Protein AF-A0A521BQN6-F1 (afdb_monomer)

Solvent-accessible surface area (backbone atoms only — not comparable to full-atom values): 7180 Å² total; per-residue (Å²): 118,54,66,95,43,65,70,48,36,45,51,46,42,51,51,42,46,51,53,43,51,54,53,50,35,64,48,93,43,46,43,44,62,66,22,60,76,69,34,92,44,75,67,48,34,50,54,36,48,52,50,53,52,51,53,54,49,56,55,43,50,55,52,37,67,70,45,30,61,61,50,38,55,43,68,63,46,61,52,37,69,62,28,51,54,47,48,52,51,50,46,51,51,49,29,50,52,40,20,66,77,75,30,72,90,42,64,65,57,22,52,51,46,41,52,52,43,52,54,48,47,46,65,41,30,42,68,67,54,52,58,19,70,77,110

Secondary structure (DSSP, 8-state):
---S-HHHHHHHHHHHHHHHHHHHHHGGGHHIIIIITT-SSHHHHHHHHHHHHHHHHHHHHHHHHHHHHHHHHHHH--SHHHHHHHHHHHHHHHHHHHHHHT-TT-THHHHHHHHHHHHHHHHHHHHHHHTTT--

Organism: NCBI:txid543615

Mean predicted aligned error: 3.65 Å

Radius of gyration: 16.97 Å; Cα contacts (8 Å, |Δi|>4): 109; chains: 1; bounding box: 35×26×53 Å

pLDDT: mean 93.17, std 5.62, range [62.91, 98.19]

Foldseek 3Di:
DDDLDLVVLLVLLVVLLVVLVVVVCPPPVVVCVQAVVPDPDPVSNVVSVVVSVVVSVVVSVVVSVVQSVLSSVLLPDLALVSSVVSLVVSLVVQLVCCCPVPNVPDSVSSVSSSVSSVVSCCVRCVVSNVNSVVD

Structure (mmCIF, N/CA/C/O backbone):
data_AF-A0A521BQN6-F1
#
_entry.id   AF-A0A521BQN6-F1
#
loop_
_atom_site.group_PDB
_atom_site.id
_atom_site.type_symbol
_atom_site.label_atom_id
_atom_site.label_alt_id
_atom_site.label_comp_id
_atom_site.label_asym_id
_atom_site.label_entity_id
_atom_site.label_seq_id
_atom_site.pdbx_PDB_ins_code
_atom_site.Cartn_x
_atom_site.Cartn_y
_atom_site.Cartn_z
_atom_site.occupancy
_atom_site.B_iso_or_equiv
_atom_site.auth_seq_id
_atom_site.auth_comp_id
_atom_site.auth_asym_id
_atom_site.auth_atom_id
_atom_site.pdbx_PDB_model_num
ATOM 1 N N . MET A 1 1 ? 5.060 6.287 15.209 1.00 83.75 1 MET A N 1
ATOM 2 C CA . MET A 1 1 ? 3.817 5.491 15.106 1.00 83.75 1 MET A CA 1
ATOM 3 C C . MET A 1 1 ? 2.662 6.401 14.754 1.00 83.75 1 MET A C 1
ATOM 5 O O . MET A 1 1 ? 2.582 7.502 15.290 1.00 83.75 1 MET A O 1
ATOM 9 N N . PHE A 1 2 ? 1.816 5.989 13.821 1.00 88.69 2 PHE A N 1
ATOM 10 C CA . PHE A 1 2 ? 0.720 6.807 13.323 1.00 88.69 2 PHE A CA 1
ATOM 11 C C . PHE A 1 2 ? -0.472 6.775 14.277 1.00 88.69 2 PHE A C 1
ATOM 13 O O . PHE A 1 2 ? -0.856 5.732 14.797 1.00 88.69 2 PHE A O 1
ATOM 20 N N . LYS A 1 3 ? -1.083 7.945 14.484 1.00 92.19 3 LYS A N 1
ATOM 21 C CA . LYS A 1 3 ? -2.406 8.051 15.113 1.00 92.19 3 LYS A CA 1
ATOM 22 C C . LYS A 1 3 ? -3.480 7.683 14.088 1.00 92.19 3 LYS A C 1
ATOM 24 O O . LYS A 1 3 ? -3.291 7.931 12.898 1.00 92.19 3 LYS A O 1
ATOM 29 N N . VAL A 1 4 ? -4.624 7.165 14.529 1.00 93.88 4 VAL A N 1
ATOM 30 C CA . VAL A 1 4 ? -5.752 6.867 13.631 1.00 93.88 4 VAL A CA 1
ATOM 31 C C . VAL A 1 4 ? -6.373 8.177 13.130 1.00 93.88 4 VAL A C 1
ATOM 33 O O . VAL A 1 4 ? -7.184 8.811 13.800 1.00 93.88 4 VAL A O 1
ATOM 36 N N . ARG A 1 5 ? -5.941 8.613 11.946 1.00 96.56 5 ARG A N 1
ATOM 37 C CA . ARG A 1 5 ? -6.436 9.780 11.203 1.00 96.56 5 ARG A CA 1
ATOM 38 C C . ARG A 1 5 ? -6.552 9.388 9.738 1.00 96.56 5 ARG A C 1
ATOM 40 O O . ARG A 1 5 ? -5.721 8.620 9.264 1.00 96.56 5 ARG A O 1
ATOM 47 N N . PHE A 1 6 ? -7.516 9.961 9.021 1.00 96.06 6 PHE A N 1
ATOM 48 C CA . PHE A 1 6 ? -7.733 9.641 7.607 1.00 96.06 6 PHE A CA 1
ATOM 49 C C . PHE A 1 6 ? -6.466 9.863 6.765 1.00 96.06 6 PHE A C 1
ATOM 51 O O . PHE A 1 6 ? -6.042 8.969 6.041 1.00 96.06 6 PHE A O 1
ATOM 58 N N . LEU A 1 7 ? -5.780 10.996 6.963 1.00 96.88 7 LEU A N 1
ATOM 59 C CA . LEU A 1 7 ? -4.517 11.290 6.276 1.00 96.88 7 LEU A CA 1
ATOM 60 C C . LEU A 1 7 ? -3.430 10.238 6.551 1.00 96.88 7 LEU A C 1
ATOM 62 O O . LEU A 1 7 ? -2.691 9.868 5.647 1.00 96.88 7 LEU A O 1
ATOM 66 N N . ASN A 1 8 ? -3.360 9.704 7.772 1.00 96.75 8 ASN A N 1
ATOM 67 C CA . ASN A 1 8 ? -2.390 8.662 8.107 1.00 96.75 8 ASN A CA 1
ATOM 68 C C . ASN A 1 8 ? -2.740 7.320 7.450 1.00 96.75 8 ASN A C 1
ATOM 70 O O . ASN A 1 8 ? -1.834 6.557 7.135 1.00 96.75 8 ASN A O 1
ATOM 74 N N . SER A 1 9 ? -4.026 7.033 7.217 1.00 97.12 9 SER A N 1
ATOM 75 C CA . SER A 1 9 ? -4.466 5.873 6.429 1.00 97.12 9 SER A CA 1
ATOM 76 C C . SER A 1 9 ? -4.077 6.018 4.955 1.00 97.12 9 SER A C 1
ATOM 78 O O . SER A 1 9 ? -3.587 5.062 4.361 1.00 97.12 9 SER A O 1
ATOM 80 N N . VAL A 1 10 ? -4.220 7.220 4.385 1.00 97.50 10 VAL A N 1
ATOM 81 C CA . VAL A 1 10 ? -3.765 7.529 3.018 1.00 97.50 10 VAL A CA 1
ATOM 82 C C . VAL A 1 10 ? -2.246 7.379 2.901 1.00 97.50 10 VAL A C 1
ATOM 84 O O . VAL A 1 10 ? -1.770 6.661 2.025 1.00 97.50 10 VAL A O 1
ATOM 87 N N . LEU A 1 11 ? -1.482 7.991 3.814 1.00 97.12 11 LEU A N 1
ATOM 88 C CA . LEU A 1 11 ? -0.018 7.884 3.845 1.00 97.12 11 LEU A CA 1
ATOM 89 C C . LEU A 1 11 ? 0.449 6.439 4.030 1.00 97.12 11 LEU A C 1
ATOM 91 O O . LEU A 1 11 ? 1.395 6.011 3.375 1.00 97.12 11 LEU A O 1
ATOM 95 N N . PHE A 1 12 ? -0.226 5.672 4.887 1.00 97.69 12 PHE A N 1
ATOM 96 C CA . PHE A 1 12 ? 0.059 4.253 5.058 1.00 97.69 12 PHE A CA 1
ATOM 97 C C . PHE A 1 12 ? -0.108 3.476 3.747 1.00 97.69 12 PHE A C 1
ATOM 99 O O . PHE A 1 12 ? 0.796 2.731 3.379 1.00 97.69 12 PHE A O 1
ATOM 106 N N . LEU A 1 13 ? -1.222 3.660 3.029 1.00 97.38 13 LEU A N 1
ATOM 107 C CA . LEU A 1 13 ? -1.448 2.969 1.756 1.00 97.38 13 LEU A CA 1
ATOM 108 C C . LEU A 1 13 ? -0.436 3.401 0.694 1.00 97.38 13 LEU A C 1
ATOM 110 O O . LEU A 1 13 ? 0.075 2.550 -0.028 1.00 97.38 13 LEU A O 1
ATOM 114 N N . LEU A 1 14 ? -0.084 4.688 0.640 1.00 96.25 14 LEU A N 1
ATOM 115 C CA . LEU A 1 14 ? 0.961 5.185 -0.255 1.00 96.25 14 LEU A CA 1
ATOM 116 C C . LEU A 1 14 ? 2.303 4.490 0.000 1.00 96.25 14 LEU A C 1
ATOM 118 O O . LEU A 1 14 ? 2.919 3.983 -0.937 1.00 96.25 14 LEU A O 1
ATOM 122 N N . ILE A 1 15 ? 2.740 4.429 1.261 1.00 96.31 15 ILE A N 1
ATOM 123 C CA . ILE A 1 15 ? 3.992 3.763 1.642 1.00 96.31 15 ILE A CA 1
ATOM 124 C C . ILE A 1 15 ? 3.910 2.271 1.325 1.00 96.31 15 ILE A C 1
ATOM 126 O O . ILE A 1 15 ? 4.827 1.721 0.721 1.00 96.31 15 ILE A O 1
ATOM 130 N N . LYS A 1 16 ? 2.800 1.623 1.686 1.00 96.44 16 LYS A N 1
ATOM 131 C CA . LYS A 1 16 ? 2.581 0.200 1.437 1.00 96.44 16 LYS A CA 1
ATOM 132 C C . LYS A 1 16 ? 2.707 -0.138 -0.041 1.00 96.44 16 LYS A C 1
ATOM 134 O O . LYS A 1 16 ? 3.495 -1.015 -0.384 1.00 96.44 16 LYS A O 1
ATOM 139 N N . TYR A 1 17 ? 1.953 0.539 -0.904 1.00 95.50 17 TYR A N 1
ATOM 140 C CA . TYR A 1 17 ? 1.995 0.253 -2.333 1.00 95.50 17 TYR A CA 1
ATOM 141 C C . TYR A 1 17 ? 3.352 0.611 -2.934 1.00 95.50 17 TYR A C 1
ATOM 143 O O . TYR A 1 17 ? 3.853 -0.154 -3.747 1.00 95.50 17 TYR A O 1
ATOM 151 N N . SER A 1 18 ? 4.008 1.681 -2.474 1.00 93.56 18 SER A N 1
ATOM 152 C CA . SER A 1 18 ? 5.373 2.003 -2.917 1.00 93.56 18 SER A CA 1
ATOM 153 C C . SER A 1 18 ? 6.360 0.879 -2.584 1.00 93.56 18 SER A C 1
ATOM 155 O O . SER A 1 18 ? 7.104 0.442 -3.457 1.00 93.56 18 SER A O 1
ATOM 157 N N . VAL A 1 19 ? 6.337 0.361 -1.349 1.00 95.19 19 VAL A N 1
ATOM 158 C CA . VAL A 1 19 ? 7.191 -0.764 -0.923 1.00 95.19 19 VAL A CA 1
ATOM 159 C C . VAL A 1 19 ? 6.858 -2.028 -1.711 1.00 95.19 19 VAL A C 1
ATOM 161 O O . VAL A 1 19 ? 7.755 -2.700 -2.215 1.00 95.19 19 VAL A O 1
ATOM 164 N N . PHE A 1 20 ? 5.573 -2.344 -1.851 1.00 94.75 20 PHE A N 1
ATOM 165 C CA . PHE A 1 20 ? 5.125 -3.512 -2.594 1.00 94.75 20 PHE A CA 1
ATOM 166 C C . PHE A 1 20 ? 5.559 -3.455 -4.066 1.00 94.75 20 PHE A C 1
ATOM 168 O O . PHE A 1 20 ? 6.212 -4.379 -4.547 1.00 94.75 20 PHE A O 1
ATOM 175 N N . PHE A 1 21 ? 5.274 -2.364 -4.778 1.00 92.50 21 PHE A N 1
ATOM 176 C CA . PHE A 1 21 ? 5.650 -2.231 -6.184 1.00 92.50 21 PHE A CA 1
ATOM 177 C C . PHE A 1 21 ? 7.160 -2.144 -6.391 1.00 92.50 21 PHE A C 1
ATOM 179 O O . PHE A 1 21 ? 7.648 -2.627 -7.411 1.00 92.50 21 PHE A O 1
ATOM 186 N N . PHE A 1 22 ? 7.907 -1.599 -5.428 1.00 92.06 22 PHE A N 1
ATOM 187 C CA . PHE A 1 22 ? 9.364 -1.673 -5.439 1.00 92.06 22 PHE A CA 1
ATOM 188 C C . PHE A 1 22 ? 9.835 -3.133 -5.421 1.00 92.06 22 PHE A C 1
ATOM 190 O O . PHE A 1 22 ? 10.601 -3.533 -6.290 1.00 92.06 22 PHE A O 1
ATOM 197 N N . ILE A 1 23 ? 9.316 -3.960 -4.506 1.00 92.44 23 ILE A N 1
ATOM 198 C CA . ILE A 1 23 ? 9.640 -5.396 -4.449 1.00 92.44 23 ILE A CA 1
ATOM 199 C C . ILE A 1 23 ? 9.275 -6.090 -5.772 1.00 92.44 23 ILE A C 1
ATOM 201 O O . ILE A 1 23 ? 10.083 -6.834 -6.329 1.00 92.44 23 ILE A O 1
ATOM 205 N N . VAL A 1 24 ? 8.088 -5.810 -6.318 1.00 90.25 24 VAL A N 1
ATOM 206 C CA . VAL A 1 24 ? 7.631 -6.384 -7.596 1.00 90.25 24 VAL A CA 1
ATOM 207 C C . VAL A 1 24 ? 8.506 -5.959 -8.775 1.00 90.25 24 VAL A C 1
ATOM 209 O O . VAL A 1 24 ? 8.710 -6.758 -9.684 1.00 90.25 24 VAL A O 1
ATOM 212 N N . ALA A 1 25 ? 9.047 -4.739 -8.776 1.00 90.75 25 ALA A N 1
ATOM 213 C CA . ALA A 1 25 ? 9.896 -4.254 -9.860 1.00 90.75 25 ALA A CA 1
ATOM 214 C C . ALA A 1 25 ? 11.158 -5.112 -10.039 1.00 90.75 25 ALA A C 1
ATOM 216 O O . ALA A 1 25 ? 11.560 -5.391 -11.168 1.00 90.75 25 ALA A O 1
ATOM 217 N N . PHE A 1 26 ? 11.752 -5.580 -8.941 1.00 90.19 26 PHE A N 1
ATOM 218 C CA . PHE A 1 26 ? 12.951 -6.423 -8.991 1.00 90.19 26 PHE A CA 1
ATOM 219 C C . PHE A 1 26 ? 12.632 -7.918 -9.071 1.00 90.19 26 PHE A C 1
ATOM 221 O O . PHE A 1 26 ? 13.443 -8.705 -9.560 1.00 90.19 26 PHE A O 1
ATOM 228 N N . MET A 1 27 ? 11.440 -8.324 -8.644 1.00 88.12 27 MET A N 1
ATOM 229 C CA . MET A 1 27 ? 11.018 -9.715 -8.694 1.00 88.12 27 MET A CA 1
ATOM 230 C C . MET A 1 27 ? 10.688 -10.154 -10.124 1.00 88.12 27 MET A C 1
ATOM 232 O O . MET A 1 27 ? 9.978 -9.475 -10.864 1.00 88.12 27 MET A O 1
ATOM 236 N N . GLY A 1 28 ? 11.227 -11.305 -10.531 1.00 80.00 28 GLY A N 1
ATOM 237 C CA . GLY A 1 28 ? 11.040 -11.833 -11.886 1.00 80.00 28 GLY A CA 1
ATOM 238 C C . GLY A 1 28 ? 11.646 -10.958 -12.990 1.00 80.00 28 GLY A C 1
ATOM 239 O O . GLY A 1 28 ? 11.267 -11.104 -14.145 1.00 80.00 28 GLY A O 1
ATOM 240 N N . GLY A 1 29 ? 12.548 -10.026 -12.650 1.00 87.50 29 GLY A N 1
ATOM 241 C CA . GLY A 1 29 ? 13.241 -9.183 -13.626 1.00 87.50 29 GLY A CA 1
ATOM 242 C C . GLY A 1 29 ? 12.357 -8.151 -14.333 1.00 87.50 29 GLY A C 1
ATOM 243 O O . GLY A 1 29 ? 12.775 -7.620 -15.355 1.00 87.50 29 GLY A O 1
ATOM 244 N N . ARG A 1 30 ? 11.167 -7.826 -13.808 1.00 89.44 30 ARG A N 1
ATOM 245 C CA . ARG A 1 30 ? 10.194 -6.945 -14.485 1.00 89.44 30 ARG A CA 1
ATOM 246 C C . ARG A 1 30 ? 10.763 -5.583 -14.864 1.00 89.44 30 ARG A C 1
ATOM 248 O O . ARG A 1 30 ? 10.549 -5.133 -15.982 1.00 89.44 30 ARG A O 1
ATOM 255 N N . PHE A 1 31 ? 11.511 -4.944 -13.966 1.00 92.12 31 PHE A N 1
ATOM 256 C CA . PHE A 1 31 ? 12.181 -3.678 -14.257 1.00 92.12 31 PHE A CA 1
ATOM 257 C C . PHE A 1 31 ? 13.244 -3.839 -15.344 1.00 92.12 31 PHE A C 1
ATOM 259 O O . PHE A 1 31 ? 13.321 -3.022 -16.256 1.00 92.12 31 PHE A O 1
ATOM 266 N N . LYS A 1 32 ? 14.031 -4.920 -15.287 1.00 92.62 32 LYS A N 1
ATOM 267 C CA . LYS A 1 32 ? 15.035 -5.218 -16.311 1.00 92.62 32 LYS A CA 1
ATOM 268 C C . LYS A 1 32 ? 14.367 -5.356 -17.680 1.00 92.62 32 LYS A C 1
ATOM 270 O O . LYS A 1 32 ? 14.740 -4.646 -18.603 1.00 92.62 32 LYS A O 1
ATOM 275 N N . THR A 1 33 ? 13.324 -6.172 -17.778 1.00 92.56 33 THR A N 1
ATOM 276 C CA . THR A 1 33 ? 12.611 -6.392 -19.037 1.00 92.56 33 THR A CA 1
ATOM 277 C C . THR A 1 33 ? 11.880 -5.140 -19.515 1.00 92.56 33 THR A C 1
ATOM 279 O O . THR A 1 33 ? 11.887 -4.858 -20.702 1.00 92.56 33 THR A O 1
ATOM 282 N N . ALA A 1 34 ? 11.278 -4.348 -18.626 1.00 90.81 34 ALA A N 1
ATOM 283 C CA . ALA A 1 34 ? 10.544 -3.143 -19.018 1.00 90.81 34 ALA A CA 1
ATOM 284 C C . ALA A 1 34 ? 11.453 -1.953 -19.374 1.00 90.81 34 ALA A C 1
ATOM 286 O O . ALA A 1 34 ? 11.058 -1.103 -20.169 1.00 90.81 34 ALA A O 1
ATOM 287 N N . VAL A 1 35 ? 12.648 -1.874 -18.782 1.00 93.75 35 VAL A N 1
ATOM 288 C CA . VAL A 1 35 ? 13.526 -0.699 -18.873 1.00 93.75 35 VAL A CA 1
ATOM 289 C C . VAL A 1 35 ? 14.882 -1.052 -19.471 1.00 93.75 35 VAL A C 1
ATOM 291 O O . VAL A 1 35 ? 15.241 -0.507 -20.508 1.00 93.75 35 VAL A O 1
ATOM 294 N N . MET A 1 36 ? 15.644 -1.944 -18.834 1.00 92.94 36 MET A N 1
ATOM 295 C CA . MET A 1 36 ? 17.039 -2.214 -19.210 1.00 92.94 36 MET A CA 1
ATOM 296 C C . MET A 1 36 ? 17.160 -2.880 -20.581 1.00 92.94 36 MET A C 1
ATOM 298 O O . MET A 1 36 ? 17.989 -2.462 -21.379 1.00 92.94 36 MET A O 1
ATOM 302 N N . ASP A 1 37 ? 16.321 -3.876 -20.863 1.00 95.31 37 ASP A N 1
ATOM 303 C CA . ASP A 1 37 ? 16.376 -4.641 -22.114 1.00 95.31 37 ASP A CA 1
ATOM 304 C C . ASP A 1 37 ? 15.836 -3.832 -23.314 1.00 95.31 37 ASP A C 1
ATOM 306 O O . ASP A 1 37 ? 16.079 -4.192 -24.463 1.00 95.31 37 ASP A O 1
ATOM 310 N N . ASN A 1 38 ? 15.127 -2.725 -23.054 1.00 93.44 38 ASN A N 1
ATOM 311 C CA . ASN 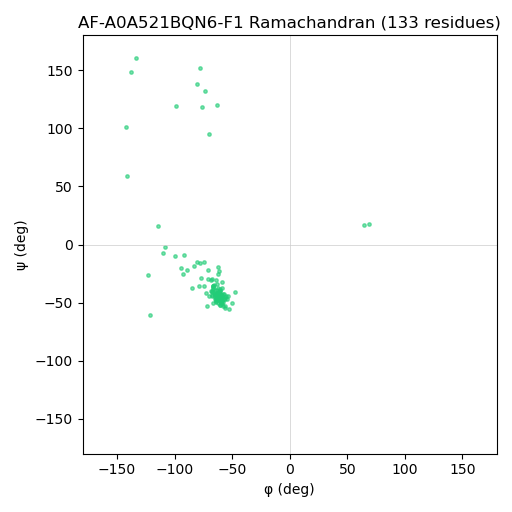A 1 38 ? 14.508 -1.863 -24.066 1.00 93.44 38 ASN A CA 1
ATOM 312 C C . ASN A 1 38 ? 15.206 -0.501 -24.237 1.00 93.44 38 ASN A C 1
ATOM 314 O O . ASN A 1 38 ? 14.781 0.295 -25.073 1.00 93.44 38 ASN A O 1
ATOM 318 N N . ALA A 1 39 ? 16.244 -0.203 -23.453 1.00 95.00 39 ALA A N 1
ATOM 319 C CA . ALA A 1 39 ? 16.970 1.060 -23.536 1.00 95.00 39 ALA A CA 1
ATOM 320 C C . ALA A 1 39 ? 18.253 0.897 -24.357 1.00 95.00 39 ALA A C 1
ATOM 322 O O . ALA A 1 39 ? 19.155 0.161 -23.964 1.00 95.00 39 ALA A O 1
ATOM 323 N N . SER A 1 40 ? 18.372 1.636 -25.462 1.00 93.31 40 SER A N 1
ATOM 324 C CA . SER A 1 40 ? 19.602 1.680 -26.265 1.00 93.31 40 SER A CA 1
ATOM 325 C C . SER A 1 40 ? 20.523 2.843 -25.880 1.00 93.31 40 SER A C 1
ATOM 327 O O . SER A 1 40 ? 21.726 2.806 -26.136 1.00 93.31 40 SER A O 1
ATOM 329 N N . THR A 1 41 ? 19.979 3.873 -25.222 1.00 96.38 41 THR A N 1
ATOM 330 C CA . THR A 1 41 ? 20.716 5.066 -24.778 1.00 96.38 41 THR A CA 1
ATOM 331 C C . THR A 1 41 ? 20.387 5.442 -23.333 1.00 96.38 41 THR A C 1
ATOM 333 O O . THR A 1 41 ? 19.333 5.090 -22.801 1.00 96.38 41 THR A O 1
ATOM 336 N N . SER A 1 42 ? 21.253 6.237 -22.695 1.00 94.44 42 SER A N 1
ATOM 337 C CA . SER A 1 42 ? 21.016 6.758 -21.338 1.00 94.44 42 SER A CA 1
ATOM 338 C C . SER A 1 42 ? 19.734 7.595 -21.234 1.00 94.44 42 SER A C 1
ATOM 340 O O . SER A 1 42 ? 19.069 7.588 -20.198 1.00 94.44 42 SER A O 1
ATOM 342 N N . TRP A 1 43 ? 19.365 8.302 -22.307 1.00 95.25 43 TRP A N 1
ATOM 343 C CA . TRP A 1 43 ? 18.129 9.084 -22.350 1.00 95.25 43 TRP A CA 1
ATOM 344 C C . TRP A 1 43 ? 16.887 8.190 -22.395 1.00 95.25 43 TRP A C 1
ATOM 346 O O . TRP A 1 43 ? 15.930 8.415 -21.653 1.00 95.25 43 TRP A O 1
ATOM 356 N N . GLU A 1 44 ? 16.913 7.140 -23.216 1.00 94.44 44 GLU A N 1
ATOM 357 C CA . GLU A 1 44 ? 15.839 6.145 -23.254 1.00 94.44 44 GLU A CA 1
ATOM 358 C C . GLU A 1 44 ? 15.703 5.413 -21.923 1.00 94.44 44 GLU A C 1
ATOM 360 O O . GLU A 1 44 ? 14.587 5.258 -21.433 1.00 94.44 44 GLU A O 1
ATOM 365 N N . PHE A 1 45 ? 16.823 5.050 -21.293 1.00 95.50 45 PHE A N 1
ATOM 366 C CA . PHE A 1 45 ? 16.825 4.441 -19.966 1.00 95.50 45 PHE A CA 1
ATOM 367 C C . PHE A 1 45 ? 16.111 5.326 -18.936 1.00 95.50 45 PHE A C 1
ATOM 369 O O . PHE A 1 45 ? 15.243 4.850 -18.199 1.00 95.50 45 PHE A O 1
ATOM 376 N N . PHE A 1 46 ? 16.421 6.627 -18.913 1.00 95.81 46 PHE A N 1
ATOM 377 C CA . PHE A 1 46 ? 15.756 7.580 -18.025 1.00 95.81 46 PHE A CA 1
ATOM 378 C C . PHE A 1 46 ? 14.256 7.695 -18.329 1.00 95.81 46 PHE A C 1
ATOM 380 O O . PHE A 1 46 ? 13.431 7.599 -17.419 1.00 95.81 46 PHE A O 1
ATOM 387 N N . LYS A 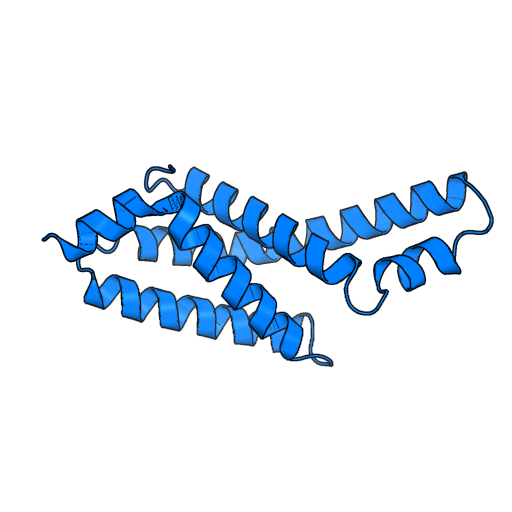1 47 ? 13.888 7.836 -19.608 1.00 96.56 47 LYS A N 1
ATOM 388 C CA . LYS A 1 47 ? 12.489 7.928 -20.051 1.00 96.56 47 LYS A CA 1
ATOM 389 C C . LYS A 1 47 ? 11.680 6.685 -19.668 1.00 96.56 47 LYS A C 1
ATOM 391 O O . LYS A 1 47 ? 10.573 6.824 -19.151 1.00 96.56 47 LYS A O 1
ATOM 396 N N . LEU A 1 48 ? 12.217 5.486 -19.899 1.00 95.62 48 LEU A N 1
ATOM 397 C CA . LEU A 1 48 ? 11.565 4.215 -19.568 1.00 95.62 48 LEU A CA 1
ATOM 398 C C . LEU A 1 48 ? 11.458 4.014 -18.054 1.00 95.62 48 LEU A C 1
ATOM 400 O O . LEU A 1 48 ? 10.405 3.609 -17.568 1.00 95.62 48 LEU A O 1
ATOM 404 N N . THR A 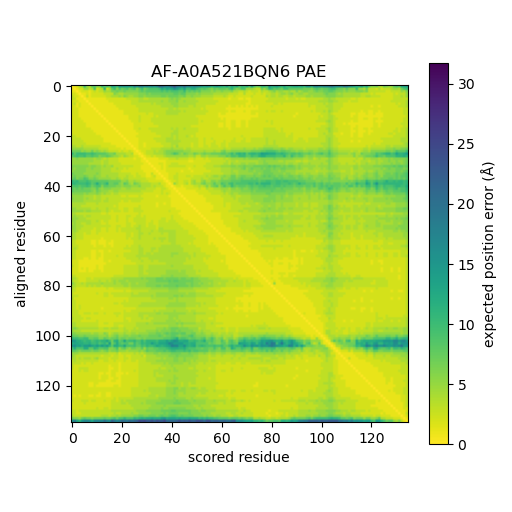1 49 ? 12.499 4.376 -17.298 1.00 94.88 49 THR A N 1
ATOM 405 C CA . THR A 1 49 ? 12.468 4.355 -15.827 1.00 94.88 49 THR A CA 1
ATOM 406 C C . THR A 1 49 ? 11.365 5.265 -15.291 1.00 94.88 49 THR A C 1
ATOM 408 O O . THR A 1 49 ? 10.547 4.838 -14.476 1.00 94.88 49 THR A O 1
ATOM 411 N N . LEU A 1 50 ? 11.301 6.512 -15.770 1.00 94.50 50 LEU A N 1
ATOM 412 C CA . LEU A 1 50 ? 10.277 7.466 -15.356 1.00 94.50 50 LEU A CA 1
ATOM 413 C C . LEU A 1 50 ? 8.877 6.986 -15.755 1.00 94.50 50 LEU A C 1
ATOM 415 O O . LEU A 1 50 ? 7.955 7.056 -14.947 1.00 94.50 50 LEU A O 1
ATOM 419 N N . GLY A 1 51 ? 8.726 6.447 -16.968 1.00 94.62 51 GLY A N 1
ATOM 420 C CA . GLY A 1 51 ? 7.477 5.850 -17.439 1.00 94.62 51 GLY A CA 1
ATOM 421 C C . GLY A 1 51 ? 7.009 4.697 -16.551 1.00 94.62 51 GLY A C 1
ATOM 422 O O . GLY A 1 51 ? 5.840 4.656 -16.174 1.00 94.62 51 GLY A O 1
ATOM 423 N N . TYR A 1 52 ? 7.922 3.811 -16.146 1.00 92.25 52 TYR A N 1
ATOM 424 C CA . TYR A 1 52 ? 7.630 2.712 -15.226 1.00 92.25 52 TYR A CA 1
ATOM 425 C C . TYR A 1 52 ? 7.181 3.221 -13.847 1.00 92.25 52 TYR A C 1
ATOM 427 O O . TYR A 1 52 ? 6.174 2.759 -13.311 1.00 92.25 52 TYR A O 1
ATOM 435 N N . ILE A 1 53 ? 7.883 4.212 -13.284 1.00 92.44 53 ILE A N 1
ATOM 436 C CA . ILE A 1 53 ? 7.517 4.825 -11.997 1.00 92.44 53 ILE A CA 1
ATOM 437 C C . ILE A 1 53 ? 6.136 5.487 -12.086 1.00 92.44 53 ILE A C 1
ATOM 439 O O . ILE A 1 53 ? 5.294 5.266 -11.218 1.00 92.44 53 ILE A O 1
ATOM 443 N N . LEU A 1 54 ? 5.879 6.271 -13.136 1.00 92.88 54 LEU A N 1
ATOM 444 C CA . LEU A 1 54 ? 4.594 6.943 -13.338 1.00 92.88 54 LEU A CA 1
ATOM 445 C C . LEU A 1 54 ? 3.453 5.943 -13.510 1.00 92.88 54 LEU A C 1
ATOM 447 O O . LEU A 1 54 ? 2.408 6.112 -12.884 1.00 92.88 54 LEU A O 1
ATOM 451 N N . TYR A 1 55 ? 3.669 4.883 -14.293 1.00 90.38 55 TYR A N 1
ATOM 452 C CA . TYR A 1 55 ? 2.725 3.779 -14.436 1.00 90.38 55 TYR A CA 1
ATOM 453 C C . TYR A 1 55 ? 2.346 3.233 -13.054 1.00 90.38 55 TYR A C 1
ATOM 455 O O . TYR A 1 55 ? 1.179 3.272 -12.668 1.00 90.38 55 TYR A O 1
ATOM 463 N N . VAL A 1 56 ? 3.337 2.833 -12.253 1.00 90.25 56 VAL A N 1
ATOM 464 C CA . VAL A 1 56 ? 3.133 2.310 -10.893 1.00 90.25 56 VAL A CA 1
ATOM 465 C C . VAL A 1 56 ? 2.395 3.299 -9.980 1.00 90.25 56 VAL A C 1
ATOM 467 O O . VAL A 1 56 ? 1.496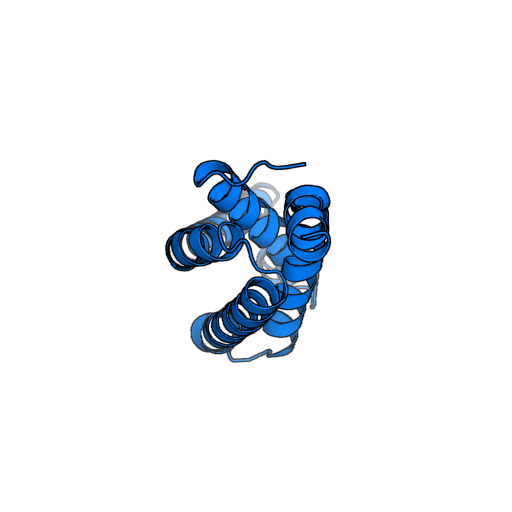 2.898 -9.233 1.00 90.25 56 VAL A O 1
ATOM 470 N N . LEU A 1 57 ? 2.743 4.588 -10.026 1.00 89.19 57 LEU A N 1
ATOM 471 C CA . LEU A 1 57 ? 2.107 5.615 -9.198 1.00 89.19 57 LEU A CA 1
ATOM 472 C C . LEU A 1 57 ? 0.632 5.811 -9.553 1.00 89.19 57 LEU A C 1
ATOM 474 O O . LEU A 1 57 ? -0.198 5.886 -8.649 1.00 89.19 57 LEU A O 1
ATOM 478 N N . VAL A 1 58 ? 0.286 5.839 -10.843 1.00 90.75 58 VAL A N 1
ATOM 479 C CA . VAL A 1 58 ? -1.109 5.968 -11.294 1.00 90.75 58 VAL A CA 1
ATOM 480 C C . VAL A 1 58 ? -1.954 4.803 -10.776 1.00 90.75 58 VAL A C 1
ATOM 482 O O . VAL A 1 58 ? -3.026 5.021 -10.209 1.00 90.75 58 VAL A O 1
ATOM 485 N N . TYR A 1 59 ? -1.446 3.572 -10.875 1.00 88.44 59 TYR A N 1
ATOM 486 C CA . TYR A 1 59 ? -2.128 2.403 -10.311 1.00 88.44 59 TYR A CA 1
ATOM 487 C C . TYR A 1 59 ? -2.264 2.473 -8.792 1.00 88.44 59 TYR A C 1
ATOM 489 O O . TYR A 1 59 ? -3.325 2.172 -8.242 1.00 88.44 59 TYR A O 1
ATOM 497 N N . SER A 1 60 ? -1.207 2.913 -8.110 1.00 91.88 60 SER A N 1
ATOM 498 C CA . SER A 1 60 ? -1.217 3.078 -6.657 1.00 91.88 60 SER A CA 1
ATOM 499 C C . SER A 1 60 ? -2.281 4.083 -6.214 1.00 91.88 60 SER A C 1
ATOM 501 O O . SER A 1 60 ? -2.975 3.828 -5.237 1.00 91.88 60 SER A O 1
ATOM 503 N N . ILE A 1 61 ? -2.470 5.189 -6.942 1.00 93.75 61 ILE A N 1
ATOM 504 C CA . ILE A 1 61 ? -3.498 6.196 -6.632 1.00 93.75 61 ILE A CA 1
ATOM 505 C C . ILE A 1 61 ? -4.901 5.584 -6.670 1.00 93.75 61 ILE A C 1
ATOM 507 O O . ILE A 1 61 ? -5.685 5.817 -5.749 1.00 93.75 61 ILE A O 1
ATOM 511 N N . PHE A 1 62 ? -5.212 4.769 -7.681 1.00 93.06 62 PHE A N 1
ATOM 512 C CA . PHE A 1 62 ? -6.511 4.098 -7.761 1.00 93.06 62 PHE A CA 1
ATOM 513 C C . PHE A 1 62 ? -6.738 3.157 -6.570 1.00 93.06 62 PHE A C 1
ATOM 515 O O . PHE A 1 62 ? -7.784 3.208 -5.921 1.00 93.06 62 PHE A O 1
ATOM 522 N N . LEU A 1 63 ? -5.736 2.342 -6.226 1.00 94.00 63 LEU A N 1
ATOM 523 C CA . LEU A 1 63 ? -5.814 1.441 -5.075 1.00 94.00 63 LEU A CA 1
ATOM 524 C C . LEU A 1 63 ? -5.943 2.208 -3.750 1.00 94.00 63 LEU A C 1
ATOM 526 O O . LEU A 1 63 ? -6.707 1.808 -2.872 1.00 94.00 63 LEU A O 1
ATOM 530 N N . ILE A 1 64 ? -5.239 3.332 -3.592 1.00 96.50 64 ILE A N 1
ATOM 531 C CA . ILE A 1 64 ? -5.378 4.209 -2.422 1.00 96.50 64 ILE A CA 1
ATOM 532 C C . ILE A 1 64 ? -6.802 4.756 -2.343 1.00 96.50 64 ILE A C 1
ATOM 534 O O . ILE A 1 64 ? -7.408 4.691 -1.275 1.00 96.50 64 ILE A O 1
ATOM 538 N N . ALA A 1 65 ? -7.356 5.256 -3.448 1.00 95.69 65 ALA A N 1
ATOM 539 C CA . ALA A 1 65 ? -8.712 5.797 -3.479 1.00 95.69 65 ALA A CA 1
ATOM 540 C C . ALA A 1 65 ? -9.749 4.739 -3.070 1.00 95.69 65 ALA A C 1
ATOM 542 O O . ALA A 1 65 ? -10.610 5.017 -2.237 1.00 95.69 65 ALA A O 1
ATOM 543 N N . LEU A 1 66 ? -9.612 3.510 -3.579 1.00 95.75 66 LEU A N 1
ATOM 544 C CA . LEU A 1 66 ? -10.515 2.402 -3.273 1.00 95.75 66 LEU A CA 1
ATOM 545 C C . LEU A 1 66 ? -10.419 1.941 -1.808 1.00 95.75 66 LEU A C 1
ATOM 547 O O . LEU A 1 66 ? -11.437 1.702 -1.159 1.00 95.75 66 LEU A O 1
ATOM 551 N N . PHE A 1 67 ? -9.202 1.819 -1.271 1.00 97.25 67 PHE A N 1
ATOM 552 C CA . PHE A 1 67 ? -8.973 1.174 0.025 1.00 97.25 67 PHE A CA 1
ATOM 553 C C . PHE A 1 67 ? -8.788 2.135 1.208 1.00 97.25 67 PHE A C 1
ATOM 555 O O . PHE A 1 67 ? -8.817 1.685 2.357 1.00 97.25 67 PHE A O 1
ATOM 562 N N . CYS A 1 68 ? -8.640 3.448 0.987 1.00 97.38 68 CYS A N 1
ATOM 563 C CA . CYS A 1 68 ? -8.389 4.397 2.081 1.00 97.38 68 CYS A CA 1
ATOM 564 C C . CYS A 1 68 ? -9.557 4.512 3.063 1.00 97.38 68 CYS A C 1
ATOM 566 O O . CYS A 1 68 ? -9.334 4.471 4.276 1.00 97.38 68 CYS A O 1
ATOM 568 N N . ALA A 1 69 ? -10.792 4.622 2.567 1.00 9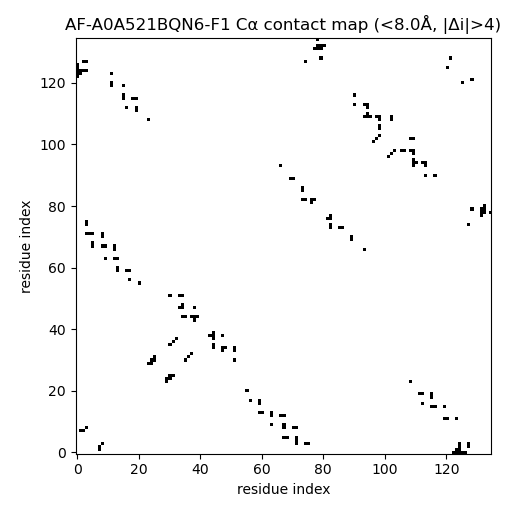6.94 69 ALA A N 1
ATOM 569 C CA . ALA A 1 69 ? -11.969 4.735 3.419 1.00 96.94 69 ALA A CA 1
ATOM 570 C C . ALA A 1 69 ? -12.232 3.443 4.221 1.00 96.94 69 ALA A C 1
ATOM 572 O O . ALA A 1 69 ? -12.312 3.545 5.450 1.00 96.94 69 ALA A O 1
ATOM 573 N N . PRO A 1 70 ? -12.276 2.236 3.612 1.00 97.62 70 PRO A N 1
ATOM 574 C CA . PRO A 1 70 ? -12.416 0.990 4.367 1.00 97.62 70 PRO A CA 1
ATOM 575 C C . PRO A 1 70 ? -11.350 0.833 5.456 1.00 97.62 70 PRO A C 1
ATOM 577 O O . PRO A 1 70 ? -11.684 0.576 6.612 1.00 97.62 70 PRO A O 1
ATOM 580 N N . LEU A 1 71 ? -10.077 1.076 5.126 1.00 97.94 71 LEU A N 1
ATOM 581 C CA . LEU A 1 71 ? -8.986 0.976 6.093 1.00 97.94 71 LEU A CA 1
ATOM 582 C C . LEU A 1 71 ? -9.165 1.945 7.268 1.00 97.94 71 LEU A C 1
ATOM 584 O O . LEU A 1 71 ? -8.949 1.574 8.423 1.00 97.94 71 LEU A O 1
ATOM 588 N N . TYR A 1 72 ? -9.554 3.191 6.990 1.00 98.19 72 TYR A N 1
ATOM 589 C CA . TYR A 1 72 ? -9.777 4.193 8.028 1.00 98.19 72 TYR A CA 1
ATOM 590 C C . TYR A 1 72 ? -10.857 3.757 9.027 1.00 98.19 72 TYR A C 1
ATOM 592 O O . TYR A 1 72 ? -10.661 3.889 10.239 1.00 98.19 72 TYR A O 1
ATOM 600 N N . PHE A 1 73 ? -11.972 3.203 8.542 1.00 98.12 73 PHE A N 1
ATOM 601 C CA . PHE A 1 73 ? -13.035 2.698 9.411 1.00 98.12 73 PHE A CA 1
ATOM 602 C C . PHE A 1 73 ? -12.597 1.470 10.209 1.00 98.12 73 PHE A C 1
ATOM 604 O O . PHE A 1 73 ? -12.871 1.402 11.405 1.00 98.12 73 PHE A O 1
ATOM 611 N N . ILE A 1 74 ? -11.843 0.553 9.599 1.00 97.88 74 ILE A N 1
ATOM 612 C CA . ILE A 1 74 ? -11.292 -0.619 10.294 1.00 97.88 74 ILE A CA 1
ATOM 613 C C . ILE A 1 74 ? -10.385 -0.185 11.445 1.00 97.88 74 ILE A C 1
ATOM 615 O O . ILE A 1 74 ? -10.547 -0.642 12.575 1.00 97.88 74 ILE A O 1
ATOM 619 N N . LEU A 1 75 ? -9.478 0.76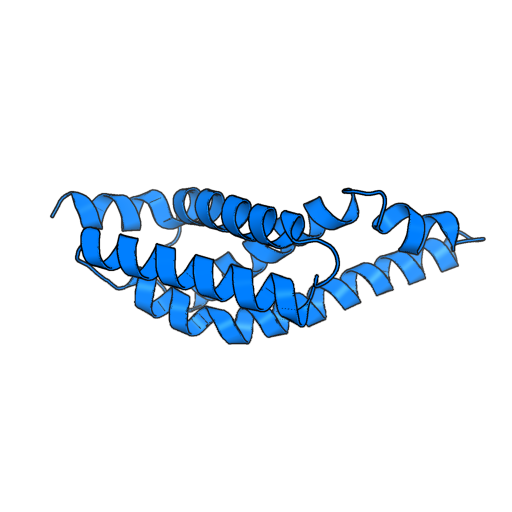4 11.204 1.00 97.12 75 LEU A N 1
ATOM 620 C CA . LEU A 1 75 ? -8.573 1.283 12.232 1.00 97.12 75 LEU A CA 1
ATOM 621 C C . LEU A 1 75 ? -9.305 1.961 13.402 1.00 97.12 75 LEU A C 1
ATOM 623 O O . LEU A 1 75 ? -8.745 2.041 14.499 1.00 97.12 75 LEU A O 1
ATOM 627 N N . LYS A 1 76 ? -10.543 2.428 13.210 1.00 96.94 76 LYS A N 1
ATOM 628 C CA . LYS A 1 76 ? -11.380 3.000 14.275 1.00 96.94 76 LYS A CA 1
ATOM 629 C C . LYS A 1 76 ? -12.084 1.965 15.152 1.00 96.94 76 LYS A C 1
ATOM 631 O O . LYS A 1 76 ? -12.528 2.332 16.233 1.00 96.94 76 LYS A O 1
ATOM 636 N N . ILE A 1 77 ? -12.163 0.699 14.746 1.00 97.19 77 ILE A N 1
ATOM 637 C CA . ILE A 1 77 ? -12.834 -0.345 15.533 1.00 97.19 77 ILE A CA 1
ATOM 638 C C . ILE A 1 77 ? -12.112 -0.528 16.870 1.00 97.19 77 ILE A C 1
ATOM 640 O O . ILE A 1 77 ? -10.928 -0.853 16.890 1.00 97.19 77 ILE A O 1
ATOM 644 N N . GLU A 1 78 ? -12.800 -0.318 17.989 1.00 95.38 78 GLU A N 1
ATOM 645 C CA . GLU A 1 78 ? -12.174 -0.377 19.317 1.00 95.38 78 GLU A CA 1
ATOM 646 C C . GLU A 1 78 ? -11.973 -1.807 19.825 1.00 95.38 78 GLU A C 1
ATOM 648 O O . GLU A 1 78 ? -10.956 -2.087 20.450 1.00 95.38 78 GLU A O 1
ATOM 653 N N . LYS A 1 79 ? -12.908 -2.716 19.519 1.00 96.00 79 LYS A N 1
ATOM 654 C CA . LYS A 1 79 ? -12.851 -4.118 19.956 1.00 96.00 79 LYS A CA 1
ATOM 655 C C . LYS A 1 79 ? -11.831 -4.899 19.125 1.00 96.00 79 LYS A C 1
ATOM 657 O O . LYS A 1 79 ? -12.031 -5.062 17.920 1.00 96.00 79 LYS A O 1
ATOM 662 N N . GLY A 1 80 ? -10.795 -5.441 19.766 1.00 95.81 80 GLY A N 1
ATOM 663 C CA . GLY A 1 80 ? -9.702 -6.161 19.100 1.00 95.81 80 GLY A CA 1
ATOM 664 C C . GLY A 1 80 ? -10.155 -7.308 18.193 1.00 95.81 80 GLY A C 1
ATOM 665 O O . GLY A 1 80 ? -9.711 -7.394 17.050 1.00 95.81 80 GLY A O 1
ATOM 666 N N . PHE A 1 81 ? -11.102 -8.139 18.643 1.00 96.06 81 PHE A N 1
ATOM 667 C CA . PHE A 1 81 ? -11.630 -9.245 17.831 1.00 96.06 81 PHE A CA 1
ATOM 668 C C . PHE A 1 81 ? -12.323 -8.764 16.544 1.00 96.06 81 PHE A C 1
ATOM 670 O O . PHE A 1 81 ? -12.054 -9.283 15.462 1.00 96.06 81 PHE A O 1
ATOM 677 N N . LEU A 1 82 ? -13.171 -7.731 16.637 1.00 97.19 82 LEU A N 1
ATOM 678 C CA . LEU A 1 82 ? -13.842 -7.154 15.465 1.00 97.19 82 LEU A CA 1
ATOM 679 C C . LEU A 1 82 ? -12.844 -6.473 14.523 1.00 97.19 82 LEU A C 1
ATOM 681 O O . LEU A 1 82 ? -12.985 -6.575 13.307 1.00 97.19 82 LEU A O 1
ATOM 685 N N . PHE A 1 83 ? -11.825 -5.808 15.077 1.00 97.50 83 PHE A N 1
ATOM 686 C CA . PHE A 1 83 ? -10.733 -5.232 14.296 1.00 97.50 83 PHE A CA 1
ATOM 687 C C . PHE A 1 83 ? -9.994 -6.314 13.501 1.00 97.50 83 PHE A C 1
ATOM 689 O O . PHE A 1 83 ? -9.787 -6.144 12.302 1.00 97.50 83 PHE A O 1
ATOM 696 N N . LEU A 1 84 ? -9.642 -7.432 14.144 1.00 97.19 84 LEU A N 1
ATOM 697 C CA . LEU A 1 84 ? -8.940 -8.540 13.499 1.00 97.19 84 LEU A CA 1
ATOM 698 C C . LEU A 1 84 ? -9.771 -9.145 12.363 1.00 97.19 84 LEU A C 1
ATOM 700 O O . LEU A 1 84 ? -9.262 -9.308 11.257 1.00 97.19 84 LEU A O 1
ATOM 704 N N . LEU A 1 85 ? -11.055 -9.420 12.611 1.00 97.75 85 LEU A N 1
ATOM 705 C CA . LEU A 1 85 ? -11.958 -9.958 11.593 1.00 97.75 85 LEU A CA 1
ATOM 706 C C . LEU A 1 85 ? -12.078 -9.008 10.394 1.00 97.75 85 LEU A C 1
ATOM 708 O O . LEU A 1 85 ? -11.942 -9.434 9.248 1.00 97.75 85 LEU A O 1
ATOM 712 N N . ALA A 1 86 ? -12.274 -7.713 10.648 1.00 97.94 86 ALA A N 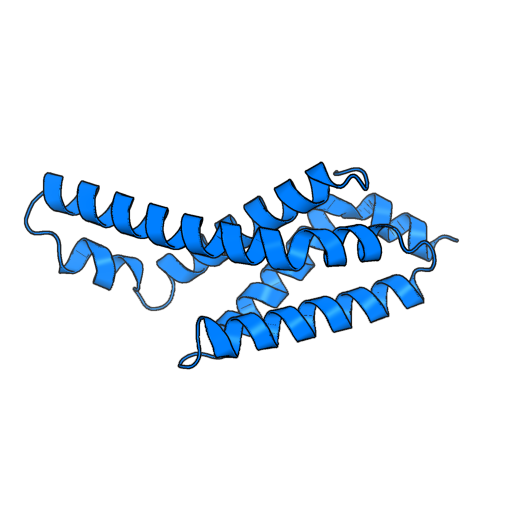1
ATOM 713 C CA . ALA A 1 86 ? -12.390 -6.717 9.591 1.00 97.94 86 ALA A CA 1
ATOM 714 C C . ALA A 1 86 ? -11.075 -6.532 8.814 1.00 97.94 86 ALA A C 1
ATOM 716 O O . ALA A 1 86 ? -11.107 -6.362 7.597 1.00 97.94 86 ALA A O 1
ATOM 717 N N . ALA A 1 87 ? -9.920 -6.620 9.483 1.00 97.31 87 ALA A N 1
ATOM 718 C CA . ALA A 1 87 ? -8.613 -6.593 8.833 1.00 97.31 87 ALA A CA 1
ATOM 719 C C . ALA A 1 87 ? -8.399 -7.817 7.925 1.00 97.31 87 ALA A C 1
ATOM 721 O O . ALA A 1 87 ? -7.945 -7.654 6.795 1.00 97.31 87 ALA A O 1
ATOM 722 N N . ILE A 1 88 ? -8.773 -9.023 8.372 1.00 97.56 88 ILE A N 1
ATOM 723 C CA . ILE A 1 88 ? -8.706 -10.244 7.550 1.00 97.56 88 ILE A CA 1
ATOM 724 C C . ILE A 1 88 ? -9.577 -10.092 6.300 1.00 97.56 88 ILE A C 1
ATOM 726 O O . ILE A 1 88 ? -9.106 -10.338 5.191 1.00 97.56 88 ILE A O 1
ATOM 730 N N . VAL A 1 89 ? -10.822 -9.634 6.463 1.00 97.75 89 VAL A N 1
ATOM 731 C CA . VAL A 1 89 ? -11.735 -9.393 5.335 1.00 97.75 89 VAL A CA 1
ATOM 732 C C . VAL A 1 89 ? -11.163 -8.342 4.384 1.00 97.75 89 VAL A C 1
ATOM 734 O O . VAL A 1 89 ? -11.176 -8.544 3.173 1.00 97.75 89 VAL A O 1
ATOM 737 N N . PHE A 1 90 ? -10.607 -7.250 4.908 1.00 97.69 90 PHE A N 1
ATOM 738 C CA . PHE A 1 90 ? -9.988 -6.198 4.104 1.00 97.69 90 PHE A CA 1
ATOM 739 C C . PHE A 1 90 ? -8.829 -6.710 3.250 1.00 97.69 90 PHE A C 1
ATOM 741 O O . PHE A 1 90 ? -8.834 -6.486 2.041 1.00 97.69 90 PHE A O 1
ATOM 748 N N . TYR A 1 91 ? -7.878 -7.440 3.839 1.00 96.38 91 TYR A N 1
ATOM 749 C CA . TYR A 1 91 ? -6.766 -8.015 3.078 1.00 96.38 91 TYR A CA 1
ATOM 750 C C . TYR A 1 91 ? -7.221 -9.121 2.122 1.00 96.38 91 TYR A C 1
ATOM 752 O O . TYR A 1 91 ? -6.632 -9.272 1.056 1.00 96.38 91 TYR A O 1
ATOM 760 N N . GLY A 1 92 ? -8.283 -9.862 2.452 1.00 95.69 92 GLY A N 1
ATOM 761 C CA . GLY A 1 92 ? -8.903 -10.824 1.541 1.00 95.69 92 GLY A CA 1
ATOM 762 C C . GLY A 1 92 ? -9.504 -10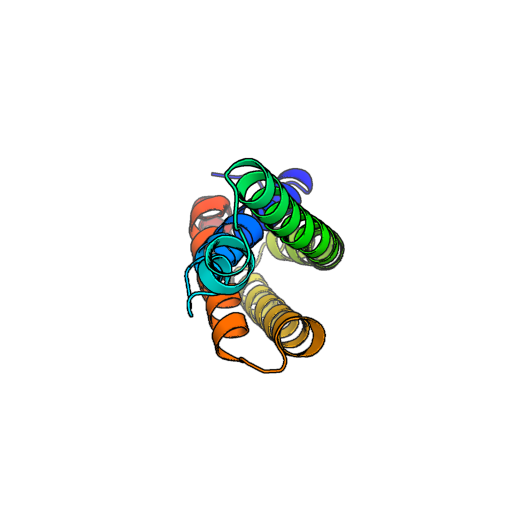.152 0.304 1.00 95.69 92 GLY A C 1
ATOM 763 O O . GLY A 1 92 ? -9.227 -10.563 -0.820 1.00 95.69 92 GLY A O 1
ATOM 764 N N . ILE A 1 93 ? -10.274 -9.075 0.492 1.00 95.81 93 ILE A N 1
ATOM 765 C CA . ILE A 1 93 ? -10.829 -8.284 -0.617 1.00 95.81 93 ILE A CA 1
ATOM 766 C C . ILE A 1 93 ? -9.700 -7.676 -1.442 1.00 95.81 93 ILE A C 1
ATOM 768 O O . ILE A 1 93 ? -9.719 -7.753 -2.666 1.00 95.81 93 ILE A O 1
ATOM 772 N N . GLU A 1 94 ? -8.697 -7.099 -0.788 1.00 94.69 94 GLU A N 1
ATOM 773 C CA . GLU A 1 94 ? -7.553 -6.522 -1.476 1.00 94.69 94 GLU A CA 1
ATOM 774 C C . GLU A 1 94 ? -6.781 -7.563 -2.293 1.00 94.69 94 GLU A C 1
ATOM 776 O O . GLU A 1 94 ? -6.422 -7.296 -3.438 1.00 94.69 94 GLU A O 1
ATOM 781 N N . PHE A 1 95 ? -6.572 -8.761 -1.745 1.00 93.69 95 PHE A N 1
ATOM 782 C CA . PHE A 1 95 ? -5.966 -9.878 -2.461 1.00 93.69 95 PHE A CA 1
ATOM 783 C C . PHE A 1 95 ? -6.752 -10.218 -3.732 1.00 93.69 95 PHE A C 1
ATOM 785 O O . PHE A 1 95 ? -6.153 -10.353 -4.799 1.00 93.69 95 PHE A O 1
ATOM 792 N N . VAL A 1 96 ? -8.082 -10.323 -3.639 1.00 92.75 96 VAL A N 1
ATOM 793 C CA . VAL A 1 96 ? -8.961 -10.621 -4.781 1.00 92.75 96 VAL A CA 1
ATOM 794 C C . VAL A 1 96 ? -8.899 -9.498 -5.815 1.00 92.75 96 VAL A C 1
ATOM 796 O O . VAL A 1 96 ? -8.661 -9.767 -6.992 1.00 92.75 96 VAL A O 1
ATOM 799 N N . VAL A 1 97 ? -9.049 -8.241 -5.387 1.00 91.56 97 VAL A N 1
ATOM 800 C CA . VAL A 1 97 ? -8.988 -7.072 -6.277 1.00 91.56 97 VAL A CA 1
ATOM 801 C C . VAL A 1 97 ? -7.639 -7.016 -6.987 1.00 91.56 97 VAL A C 1
ATOM 803 O O . VAL A 1 97 ? -7.585 -6.887 -8.207 1.00 91.56 97 VAL A O 1
ATOM 806 N N . TYR A 1 98 ? -6.542 -7.176 -6.252 1.00 87.38 98 TYR A N 1
ATOM 807 C CA . TYR A 1 98 ? -5.211 -7.141 -6.838 1.00 87.38 98 TYR A CA 1
ATOM 808 C C . TYR A 1 98 ? -4.984 -8.294 -7.825 1.00 87.38 98 TYR A C 1
ATOM 810 O O . TYR A 1 98 ? -4.553 -8.080 -8.959 1.00 87.38 98 TYR A O 1
ATOM 818 N N . THR A 1 99 ? -5.314 -9.517 -7.416 1.00 88.75 99 THR A N 1
ATOM 819 C CA . THR A 1 99 ? -5.076 -10.717 -8.224 1.00 88.75 99 THR A CA 1
ATOM 820 C C . THR A 1 99 ? -5.899 -10.703 -9.507 1.00 88.75 99 THR A C 1
ATOM 822 O O . THR A 1 99 ? -5.371 -11.034 -10.557 1.00 88.75 99 THR A O 1
ATOM 825 N N . HIS A 1 100 ? -7.165 -10.284 -9.472 1.00 87.25 100 HIS A N 1
ATOM 826 C CA . HIS A 1 100 ? -8.014 -10.338 -10.664 1.00 87.25 100 HIS A CA 1
ATOM 827 C C . HIS A 1 100 ? -7.869 -9.130 -11.590 1.00 87.25 100 HIS A C 1
ATOM 829 O O . HIS A 1 100 ? -7.906 -9.310 -12.804 1.00 87.25 100 HIS A O 1
ATOM 835 N N . PHE A 1 101 ? -7.689 -7.921 -11.051 1.00 83.81 101 PHE A N 1
ATOM 836 C CA . PHE A 1 101 ? -7.635 -6.713 -11.881 1.00 83.81 101 PHE A CA 1
ATOM 837 C C . PHE A 1 101 ? -6.217 -6.322 -12.307 1.00 83.81 101 PHE A C 1
ATOM 839 O O . PHE A 1 101 ? -6.064 -5.675 -13.339 1.00 83.81 101 PHE A O 1
ATOM 846 N N . TYR A 1 102 ? -5.185 -6.704 -11.546 1.00 74.12 102 TYR A N 1
ATOM 847 C CA . TYR A 1 102 ? -3.826 -6.185 -11.752 1.00 74.12 102 TYR A CA 1
ATOM 848 C C . TYR A 1 102 ? -2.762 -7.256 -11.994 1.00 74.12 102 TYR A C 1
ATOM 850 O O . TYR A 1 102 ? -1.757 -6.968 -12.641 1.00 74.12 102 TYR A O 1
ATOM 858 N N . SER A 1 103 ? -2.960 -8.483 -11.506 1.00 75.00 103 SER A N 1
ATOM 859 C CA . SER A 1 103 ? -2.011 -9.587 -11.710 1.00 75.00 103 SER A CA 1
ATOM 860 C C . SER A 1 103 ? -2.704 -10.939 -11.944 1.00 75.00 103 SER A C 1
ATOM 862 O O . SER A 1 103 ? -2.454 -11.896 -11.204 1.00 75.00 103 SER A O 1
ATOM 864 N N . PRO A 1 104 ? -3.553 -11.070 -12.982 1.00 71.06 104 PRO A N 1
ATOM 865 C CA . PRO A 1 104 ? -4.291 -12.312 -13.232 1.00 71.06 104 PRO A CA 1
ATOM 866 C C . PRO A 1 104 ? -3.373 -13.507 -13.528 1.00 71.06 104 PRO A C 1
ATOM 868 O O . PRO A 1 104 ? -3.748 -14.649 -13.269 1.00 71.06 104 PRO A O 1
ATOM 871 N N . SER A 1 105 ? -2.163 -13.252 -14.035 1.00 73.69 105 SER A N 1
ATOM 872 C CA . SER A 1 105 ? -1.180 -14.278 -14.393 1.00 73.69 105 SER A CA 1
ATOM 873 C C . SER A 1 105 ? -0.342 -14.786 -13.217 1.00 73.69 105 SER A C 1
ATOM 875 O O . SER A 1 105 ? 0.263 -15.847 -13.333 1.00 73.69 105 SER A O 1
ATOM 877 N N . ASP A 1 106 ? -0.269 -14.049 -12.104 1.00 82.12 106 ASP A N 1
ATOM 878 C CA . ASP A 1 106 ? 0.590 -14.399 -10.972 1.00 82.12 106 ASP A CA 1
ATOM 879 C C . ASP A 1 106 ? -0.089 -14.077 -9.636 1.00 82.12 106 ASP A C 1
ATOM 881 O O . ASP A 1 106 ? -0.123 -12.931 -9.173 1.00 82.12 106 ASP A O 1
ATOM 885 N N . ARG A 1 107 ? -0.619 -15.131 -9.005 1.00 83.62 107 ARG A N 1
ATOM 886 C CA . ARG A 1 107 ? -1.297 -15.060 -7.705 1.00 83.62 107 ARG A CA 1
ATOM 887 C C . ARG A 1 107 ? -0.332 -14.788 -6.550 1.00 83.62 107 ARG A C 1
ATOM 889 O O . ARG A 1 107 ? -0.770 -14.287 -5.514 1.00 83.62 107 ARG A O 1
ATOM 896 N N . MET A 1 108 ? 0.964 -15.079 -6.708 1.00 88.12 108 MET A N 1
ATOM 897 C CA . MET A 1 108 ? 1.955 -14.847 -5.651 1.00 88.12 108 MET A CA 1
ATOM 898 C C . MET A 1 108 ? 2.093 -13.358 -5.343 1.00 88.12 108 MET A C 1
ATOM 900 O O . MET A 1 108 ? 2.292 -12.985 -4.189 1.00 88.12 108 MET A O 1
ATOM 904 N N . LEU A 1 109 ? 1.881 -12.489 -6.335 1.00 88.69 109 LEU A N 1
ATOM 905 C CA . LEU A 1 109 ? 1.902 -11.045 -6.119 1.00 88.69 109 LEU A CA 1
ATOM 906 C C . LEU A 1 109 ? 0.814 -10.564 -5.156 1.00 88.69 109 LEU A C 1
ATOM 908 O O . LEU A 1 109 ? 1.077 -9.691 -4.329 1.00 88.69 109 LEU A O 1
ATOM 912 N N . GLY A 1 110 ? -0.382 -11.157 -5.211 1.00 89.31 110 GLY A N 1
ATOM 913 C CA . GLY A 1 110 ? -1.441 -10.867 -4.245 1.00 89.31 110 GLY A CA 1
ATOM 914 C C . GLY A 1 110 ? -1.019 -11.236 -2.821 1.00 89.31 110 GLY A C 1
ATOM 915 O O . GLY A 1 110 ? -1.248 -10.464 -1.888 1.00 89.31 110 GLY A O 1
ATOM 916 N N . ILE A 1 111 ? -0.346 -12.381 -2.657 1.00 91.38 111 ILE A N 1
ATOM 917 C CA . ILE A 1 111 ? 0.179 -12.836 -1.361 1.00 91.38 111 ILE A CA 1
ATOM 918 C C . ILE A 1 111 ? 1.229 -11.849 -0.841 1.00 91.38 111 ILE A C 1
ATOM 920 O O . ILE A 1 111 ? 1.151 -11.422 0.311 1.00 91.38 111 ILE A O 1
ATOM 924 N N . TYR A 1 112 ? 2.175 -11.427 -1.683 1.00 92.12 112 TYR A N 1
ATOM 925 C CA . TYR A 1 112 ? 3.187 -10.445 -1.289 1.00 92.12 112 TYR A CA 1
ATOM 926 C C . TYR A 1 112 ? 2.569 -9.099 -0.891 1.00 92.12 112 TYR A C 1
ATOM 928 O O . TYR A 1 112 ? 2.988 -8.524 0.114 1.00 92.12 112 TYR A O 1
ATOM 936 N N . ASN A 1 113 ? 1.541 -8.622 -1.604 1.00 93.81 113 ASN A N 1
ATOM 937 C CA . ASN A 1 113 ? 0.827 -7.397 -1.232 1.00 93.81 113 ASN A CA 1
ATOM 938 C C . ASN A 1 113 ? 0.176 -7.516 0.158 1.00 93.81 113 ASN A C 1
ATOM 940 O O . ASN A 1 113 ? 0.283 -6.601 0.980 1.00 93.81 113 ASN A O 1
ATOM 944 N N . ALA A 1 114 ? -0.452 -8.660 0.450 1.00 94.69 114 ALA A N 1
ATOM 945 C CA . ALA A 1 114 ? -1.054 -8.923 1.753 1.00 94.69 114 ALA A CA 1
ATOM 946 C C . ALA A 1 114 ? 0.003 -8.980 2.870 1.00 94.69 114 ALA A C 1
ATOM 948 O O . ALA A 1 114 ? -0.157 -8.310 3.890 1.00 94.69 114 ALA A O 1
ATOM 949 N N . ILE A 1 115 ? 1.113 -9.702 2.665 1.00 95.44 115 ILE A N 1
ATOM 950 C CA . ILE A 1 115 ? 2.208 -9.812 3.646 1.00 95.44 115 ILE A CA 1
ATOM 951 C C . ILE A 1 115 ? 2.810 -8.436 3.948 1.00 95.44 115 ILE A C 1
ATOM 953 O O . ILE A 1 115 ? 2.880 -8.041 5.113 1.00 95.44 115 ILE A O 1
ATOM 957 N N . VAL A 1 116 ? 3.201 -7.681 2.914 1.00 96.50 116 VAL A N 1
ATOM 958 C CA . VAL A 1 116 ? 3.733 -6.315 3.068 1.00 96.50 116 VAL A CA 1
ATOM 959 C C . VAL A 1 116 ? 2.716 -5.440 3.796 1.00 96.50 116 VAL A C 1
ATOM 961 O O . VAL A 1 116 ? 3.064 -4.708 4.721 1.00 96.50 116 VAL A O 1
ATOM 964 N N . GLY A 1 117 ? 1.442 -5.563 3.429 1.00 97.00 117 GLY A N 1
ATOM 965 C CA . GLY A 1 117 ? 0.344 -4.869 4.077 1.00 97.00 117 GLY A CA 1
ATOM 966 C C . GLY A 1 117 ? 0.257 -5.131 5.575 1.00 97.00 117 GLY A C 1
ATOM 967 O O . GLY A 1 117 ? 0.217 -4.167 6.336 1.00 97.00 117 GLY A O 1
ATOM 968 N N . VAL A 1 118 ? 0.221 -6.396 5.995 1.00 97.12 118 VAL A N 1
ATOM 969 C CA . VAL A 1 118 ? 0.094 -6.790 7.407 1.00 97.12 118 VAL A CA 1
ATOM 970 C C . VAL A 1 118 ? 1.310 -6.334 8.210 1.00 97.12 118 VAL A C 1
ATOM 972 O O . VAL A 1 118 ? 1.149 -5.731 9.271 1.00 97.12 118 VAL A O 1
ATOM 975 N N . VAL A 1 119 ? 2.523 -6.557 7.692 1.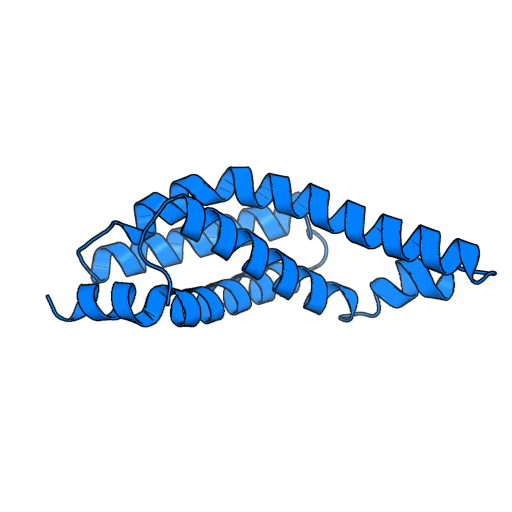00 97.56 119 VAL A N 1
ATOM 976 C CA . VAL A 1 119 ? 3.766 -6.151 8.366 1.00 97.56 119 VAL A CA 1
ATOM 977 C C . VAL A 1 119 ? 3.784 -4.641 8.586 1.00 97.56 119 VAL A C 1
ATOM 979 O O . VAL A 1 119 ? 3.982 -4.182 9.712 1.00 97.56 119 VAL A O 1
ATOM 982 N N . LEU A 1 120 ? 3.519 -3.854 7.541 1.00 97.56 120 LEU A N 1
ATOM 983 C CA . LEU A 1 120 ? 3.508 -2.400 7.662 1.00 97.56 120 LEU A CA 1
ATOM 984 C C . LEU A 1 120 ? 2.362 -1.914 8.556 1.00 97.56 120 LEU A C 1
ATOM 986 O O . LEU A 1 120 ? 2.551 -0.950 9.294 1.00 97.56 120 LEU A O 1
ATOM 990 N N . LEU A 1 121 ? 1.189 -2.556 8.532 1.00 97.50 121 LEU A N 1
ATOM 991 C CA . LEU A 1 121 ? 0.064 -2.172 9.391 1.00 97.50 121 LEU A CA 1
ATOM 992 C C . LEU A 1 121 ? 0.453 -2.303 10.863 1.00 97.50 121 LEU A C 1
ATOM 994 O O . LEU A 1 121 ? 0.255 -1.363 11.636 1.00 97.50 121 LEU A O 1
ATOM 998 N N . CYS A 1 122 ? 1.073 -3.430 11.219 1.00 96.50 122 CYS A N 1
ATOM 999 C CA . CYS A 1 122 ? 1.640 -3.645 12.540 1.00 96.50 122 CYS A CA 1
ATOM 1000 C C . CYS A 1 122 ? 2.684 -2.572 12.859 1.00 96.50 122 CYS A C 1
ATOM 1002 O O . CYS A 1 122 ? 2.531 -1.878 13.854 1.00 96.50 122 CYS A O 1
ATOM 1004 N N . VAL A 1 123 ? 3.685 -2.340 12.006 1.00 96.94 123 VAL A N 1
ATOM 1005 C CA . VAL A 1 123 ? 4.752 -1.354 12.275 1.00 96.94 123 VAL A CA 1
ATOM 1006 C C . VAL A 1 123 ? 4.207 0.070 12.467 1.00 96.94 123 VAL A C 1
ATOM 1008 O O . VAL A 1 123 ? 4.540 0.744 13.446 1.00 96.94 123 VAL A O 1
ATOM 1011 N N . PHE A 1 124 ? 3.346 0.550 11.567 1.00 96.94 124 PHE A N 1
ATOM 1012 C CA . PHE A 1 124 ? 2.867 1.932 11.606 1.00 96.94 124 PHE A CA 1
ATOM 1013 C C . PHE A 1 124 ? 1.838 2.175 12.714 1.00 96.94 124 PHE A C 1
ATOM 1015 O O . PHE A 1 124 ? 1.867 3.248 13.325 1.00 96.94 124 PHE A O 1
ATOM 1022 N N . PHE A 1 125 ? 0.970 1.203 13.013 1.00 96.38 125 PHE A N 1
ATOM 1023 C CA . PHE A 1 125 ? -0.149 1.359 13.950 1.00 96.38 125 PHE A CA 1
ATOM 1024 C C . PHE A 1 125 ? -0.044 0.494 15.220 1.00 96.38 125 PHE A C 1
ATOM 1026 O O . PHE A 1 125 ? -1.031 0.386 15.944 1.00 96.38 125 PHE A O 1
ATOM 1033 N N . PHE A 1 126 ? 1.128 -0.065 15.557 1.00 96.31 126 PHE A N 1
ATOM 1034 C CA . PHE A 1 126 ? 1.301 -1.016 16.675 1.00 96.31 126 PHE A CA 1
ATOM 1035 C C . PHE A 1 126 ? 0.651 -0.582 18.007 1.00 96.31 126 PHE A C 1
ATOM 1037 O O . PHE A 1 126 ? -0.006 -1.391 18.644 1.00 96.31 126 PHE A O 1
ATOM 1044 N N . THR A 1 127 ? 0.722 0.690 18.407 1.00 94.06 127 THR A N 1
ATOM 1045 C CA . THR A 1 127 ? 0.176 1.212 19.671 1.00 94.06 127 THR A CA 1
ATOM 1046 C C . THR A 1 127 ? -1.336 1.263 19.594 1.00 94.06 127 THR A C 1
ATOM 1048 O O . THR A 1 127 ? -2.017 0.894 20.544 1.00 94.06 127 THR A O 1
ATOM 1051 N N . SER A 1 128 ? -1.869 1.701 18.449 1.00 93.94 128 SER A N 1
ATOM 1052 C CA . SER A 1 128 ? -3.308 1.709 18.209 1.00 93.94 128 SER A CA 1
ATOM 1053 C C . SER A 1 128 ? -3.871 0.296 18.161 1.00 93.94 128 SER A C 1
ATOM 1055 O O . SER A 1 128 ? -4.992 0.106 18.606 1.00 93.94 128 SER A O 1
ATOM 1057 N N . ILE A 1 129 ? -3.119 -0.676 17.643 1.00 95.38 129 ILE A N 1
ATOM 1058 C CA . ILE A 1 129 ? -3.515 -2.087 17.619 1.00 95.38 129 ILE A CA 1
ATOM 1059 C C . ILE A 1 129 ? -3.450 -2.672 19.030 1.00 95.38 129 ILE A C 1
ATOM 1061 O O . ILE A 1 129 ? -4.457 -3.178 19.506 1.00 95.38 129 ILE A O 1
ATOM 1065 N N . LYS A 1 130 ? -2.315 -2.534 19.723 1.00 95.81 130 LYS A N 1
ATOM 1066 C CA . LYS A 1 130 ? -2.085 -3.035 21.085 1.00 95.81 130 LYS A CA 1
ATOM 1067 C C . LYS A 1 130 ? -3.209 -2.626 22.043 1.00 95.81 130 LYS A C 1
ATOM 1069 O O . LYS A 1 130 ? -3.834 -3.481 22.657 1.00 95.81 130 LYS A O 1
ATOM 1074 N N . HIS A 1 131 ? -3.558 -1.342 22.060 1.00 94.38 131 HIS A N 1
ATOM 1075 C CA . HIS A 1 131 ? -4.608 -0.808 22.929 1.00 94.38 131 HIS A CA 1
ATOM 1076 C C . HIS A 1 131 ? -6.016 -1.392 22.659 1.00 94.38 131 HIS A C 1
ATOM 1078 O O . HIS A 1 131 ? -6.890 -1.306 23.516 1.00 94.38 131 HIS A O 1
ATOM 1084 N N . LYS A 1 132 ? -6.276 -1.989 21.485 1.00 94.38 132 LYS A N 1
ATOM 1085 C CA . LYS A 1 132 ? -7.562 -2.655 21.175 1.00 94.38 132 LYS A CA 1
ATOM 1086 C C . LYS A 1 132 ? -7.699 -4.041 21.814 1.00 94.38 132 LYS A C 1
ATOM 1088 O O . LYS A 1 132 ? -8.800 -4.582 21.818 1.00 94.38 132 LYS A O 1
ATOM 1093 N N . PHE A 1 133 ? -6.596 -4.627 22.281 1.00 93.81 133 PHE A N 1
ATOM 1094 C CA . PHE A 1 133 ? -6.553 -5.957 22.901 1.00 93.81 133 PHE A CA 1
ATOM 1095 C C . PHE A 1 133 ? -6.268 -5.907 24.407 1.00 93.81 133 PHE A C 1
ATOM 1097 O O . PHE A 1 133 ? -6.329 -6.932 25.072 1.00 93.81 133 PHE A O 1
ATOM 1104 N N . GLU A 1 134 ? -5.949 -4.727 24.938 1.00 92.00 134 GLU A N 1
ATOM 1105 C CA . GLU A 1 134 ? -5.755 -4.489 26.375 1.00 92.00 134 GLU A CA 1
ATOM 1106 C C . GLU A 1 134 ? -7.042 -4.037 27.084 1.00 92.00 134 GLU A C 1
ATOM 1108 O O . GLU A 1 134 ? -7.068 -3.948 28.309 1.00 92.00 134 GLU A O 1
ATOM 1113 N N . LYS A 1 135 ? -8.091 -3.734 26.314 1.00 62.91 135 LYS A N 1
ATOM 1114 C CA . LYS A 1 135 ? -9.438 -3.396 26.784 1.00 62.91 135 LYS A CA 1
ATOM 1115 C C . LYS A 1 135 ? -10.375 -4.579 26.600 1.00 62.91 135 LYS A C 1
ATOM 1117 O O . LYS A 1 135 ? -11.245 -4.752 27.476 1.00 62.91 135 LYS A O 1
#

Sequence (135 aa):
MFKVRFLNSVLFLLIKYSVFFFIVAFMGGRFKTAVMDNASTSWEFFKLTLGYILYVLVYSIFLIALFCAPLYFILKIEKGFLFLLAAIVFYGIEFVVYTHFYSPSDRMLGIYNAIVGVVLLCVFFFTSIKHKFEK